Protein AF-A0A060C7J0-F1 (afdb_monomer_lite)

Secondary structure (DSSP, 8-state):
-THHHH-GGG------B-TTTTS--SEEEES-TTT-EEEEEETTEEE-TTSSSB-SB---HHHHHHHHHHTT---HHHHHHHHTTTGGG-

pLDDT: mean 95.89, std 3.68, range [66.94, 98.5]

Structure (mmCIF, N/CA/C/O backbone):
data_AF-A0A060C7J0-F1
#
_entry.id   AF-A0A060C7J0-F1
#
loop_
_atom_site.group_PDB
_atom_site.id
_atom_site.type_symbol
_atom_site.label_atom_id
_atom_site.label_alt_id
_atom_site.label_comp_id
_atom_site.label_asym_id
_atom_site.label_entity_id
_atom_site.label_seq_id
_atom_site.pdbx_PDB_ins_code
_atom_site.Cartn_x
_atom_site.Cartn_y
_atom_site.Cartn_z
_atom_site.occupancy
_atom_site.B_iso_or_equiv
_atom_site.auth_seq_id
_atom_site.auth_comp_id
_atom_site.auth_asym_id
_atom_site.auth_atom_id
_atom_site.pdbx_PDB_model_num
ATOM 1 N N . MET A 1 1 ? 4.826 -0.651 15.238 1.00 66.94 1 MET A N 1
ATOM 2 C CA . MET A 1 1 ? 3.973 -0.231 14.103 1.00 66.94 1 MET A CA 1
ATOM 3 C C . MET A 1 1 ? 3.296 1.084 14.454 1.00 66.94 1 MET A C 1
ATOM 5 O O . MET A 1 1 ? 2.755 1.168 15.550 1.00 66.94 1 MET A O 1
ATOM 9 N N . VAL A 1 2 ? 3.337 2.086 13.569 1.00 87.62 2 VAL A N 1
ATOM 10 C CA . VAL A 1 2 ? 2.816 3.454 13.810 1.00 87.62 2 VAL A CA 1
ATOM 11 C C . VAL A 1 2 ? 1.370 3.453 14.320 1.00 87.62 2 VAL A C 1
ATOM 13 O O . VAL A 1 2 ? 1.046 4.211 15.230 1.00 87.62 2 VAL A O 1
ATOM 16 N N . TYR A 1 3 ? 0.543 2.531 13.823 1.00 93.12 3 TYR A N 1
ATOM 17 C CA . TYR A 1 3 ? -0.830 2.303 14.285 1.00 93.12 3 TYR A CA 1
ATOM 18 C C . TYR A 1 3 ? -0.971 2.196 15.810 1.00 93.12 3 TYR A C 1
ATOM 20 O O . TYR A 1 3 ? -1.832 2.864 16.371 1.00 93.12 3 TYR A O 1
ATOM 28 N N . LYS A 1 4 ? -0.082 1.461 16.499 1.00 92.25 4 LYS A N 1
ATOM 29 C CA . LYS A 1 4 ? -0.148 1.289 17.965 1.00 92.25 4 LYS A CA 1
ATOM 30 C C . LYS A 1 4 ? 0.016 2.605 18.737 1.00 92.25 4 LYS A C 1
ATOM 32 O O . LYS A 1 4 ? -0.439 2.697 19.866 1.00 92.25 4 LYS A O 1
ATOM 37 N N . PHE A 1 5 ? 0.672 3.600 18.139 1.00 95.88 5 PHE A N 1
ATOM 38 C CA . PHE A 1 5 ? 0.947 4.891 18.772 1.00 95.88 5 PHE A CA 1
ATOM 39 C C . PHE A 1 5 ? 0.018 6.008 18.288 1.00 95.88 5 PHE A C 1
ATOM 41 O O . PHE A 1 5 ? -0.272 6.934 19.039 1.00 95.88 5 PHE A O 1
ATOM 48 N N . LYS A 1 6 ? -0.408 5.968 17.020 1.00 95.62 6 LYS A N 1
ATOM 49 C CA . LYS A 1 6 ? -1.191 7.045 16.393 1.00 95.62 6 LYS A CA 1
ATOM 50 C C . LYS A 1 6 ? -2.693 6.757 16.336 1.00 95.62 6 LYS A C 1
ATOM 52 O O . LYS A 1 6 ? -3.463 7.713 16.363 1.00 95.62 6 LYS A O 1
ATOM 57 N N . GLY A 1 7 ? -3.096 5.486 16.284 1.00 96.31 7 GLY A N 1
ATOM 58 C CA . GLY A 1 7 ? -4.479 5.075 16.021 1.00 96.31 7 GLY A CA 1
ATOM 59 C C . GLY A 1 7 ? -4.925 5.348 14.578 1.00 96.31 7 GLY A C 1
ATOM 60 O O . GLY A 1 7 ? -4.233 6.031 13.819 1.00 96.31 7 GLY A O 1
ATOM 61 N N . ALA A 1 8 ? -6.085 4.813 14.184 1.00 97.44 8 ALA A N 1
ATOM 62 C CA . ALA A 1 8 ? -6.600 4.960 12.819 1.00 97.44 8 ALA A CA 1
ATOM 63 C C . ALA A 1 8 ? -6.996 6.397 12.457 1.00 97.44 8 ALA A C 1
ATOM 65 O O . ALA A 1 8 ? -6.879 6.793 11.302 1.00 97.44 8 ALA A O 1
ATOM 66 N N . ASP A 1 9 ? -7.417 7.204 13.433 1.00 97.12 9 ASP A N 1
ATOM 67 C CA . ASP A 1 9 ? -7.818 8.603 13.222 1.00 97.12 9 ASP A CA 1
ATOM 68 C C . ASP A 1 9 ? -6.681 9.521 12.758 1.00 97.12 9 ASP A C 1
ATOM 70 O O . ASP A 1 9 ? -6.933 10.646 12.333 1.00 97.12 9 ASP A O 1
ATOM 74 N N . LYS A 1 10 ? -5.427 9.071 12.874 1.00 96.62 10 LYS A N 1
ATOM 75 C CA . LYS A 1 10 ? -4.229 9.855 12.539 1.00 96.62 10 LYS A CA 1
ATOM 76 C C . LYS A 1 10 ? -3.340 9.160 11.508 1.00 96.62 10 LYS A C 1
ATOM 78 O O . LYS A 1 10 ? -2.167 9.509 11.379 1.00 96.62 10 LYS A O 1
ATOM 83 N N . ILE A 1 11 ? -3.873 8.160 10.807 1.00 97.50 11 ILE A N 1
ATOM 84 C CA . ILE A 1 11 ? -3.181 7.447 9.733 1.00 97.50 11 ILE A CA 1
ATOM 85 C C . ILE A 1 11 ? -4.075 7.443 8.498 1.00 97.50 11 ILE A C 1
ATOM 87 O O . ILE A 1 11 ? -5.135 6.825 8.495 1.00 97.50 11 ILE A O 1
ATOM 91 N N . ALA A 1 12 ? -3.614 8.108 7.442 1.00 98.00 12 ALA A N 1
ATOM 92 C CA . ALA A 1 12 ? -4.194 8.012 6.111 1.00 98.00 12 ALA A CA 1
ATOM 93 C C . ALA A 1 12 ? -3.388 7.005 5.284 1.00 98.00 12 ALA A C 1
ATOM 95 O O . ALA A 1 12 ? -2.171 7.139 5.144 1.00 98.00 12 ALA A O 1
ATOM 96 N N . LEU A 1 13 ? -4.055 5.986 4.746 1.00 97.75 13 LEU A N 1
ATOM 97 C CA . LEU A 1 13 ? -3.437 5.062 3.801 1.00 97.75 13 LEU A CA 1
ATOM 98 C C . LEU A 1 13 ? -3.381 5.725 2.420 1.00 97.75 13 LEU A C 1
ATOM 100 O O . LEU A 1 13 ? -4.391 6.202 1.914 1.00 97.75 13 LEU A O 1
ATOM 104 N N . CYS A 1 14 ? -2.203 5.728 1.799 1.00 96.62 14 CYS A N 1
ATOM 105 C CA . CYS A 1 14 ? -1.992 6.224 0.442 1.00 96.62 14 CYS A CA 1
ATOM 106 C C . CYS A 1 14 ? -1.250 5.161 -0.364 1.00 96.62 14 CYS A C 1
ATOM 108 O O . CYS A 1 14 ? -0.311 4.543 0.138 1.00 96.62 14 CYS A O 1
ATOM 110 N N . THR A 1 15 ? -1.678 4.933 -1.604 1.00 96.75 15 THR A N 1
ATOM 111 C CA . THR A 1 15 ? -1.030 3.959 -2.486 1.00 96.75 15 THR A CA 1
ATOM 112 C C . THR A 1 15 ? 0.346 4.421 -2.942 1.00 96.75 15 THR A C 1
ATOM 114 O O . THR A 1 15 ? 1.196 3.564 -3.167 1.00 96.75 15 THR A O 1
ATOM 117 N N . ASP A 1 16 ? 0.525 5.736 -3.121 1.00 95.12 16 ASP A N 1
ATOM 118 C CA . ASP A 1 16 ? 1.600 6.343 -3.921 1.00 95.12 16 ASP A CA 1
ATOM 119 C C . ASP A 1 16 ? 1.732 5.684 -5.313 1.00 95.12 16 ASP A C 1
ATOM 121 O O . ASP A 1 16 ? 2.816 5.430 -5.844 1.00 95.12 16 ASP A O 1
ATOM 125 N N . ALA A 1 17 ? 0.582 5.281 -5.865 1.00 95.75 17 ALA A N 1
ATOM 126 C CA . ALA A 1 17 ? 0.509 4.499 -7.086 1.00 95.75 17 ALA A CA 1
ATOM 127 C C . ALA A 1 17 ? 0.901 5.327 -8.310 1.00 95.75 17 ALA A C 1
ATOM 129 O O . ALA A 1 17 ? 0.354 6.399 -8.565 1.00 95.75 17 ALA A O 1
ATOM 130 N N . MET A 1 18 ? 1.768 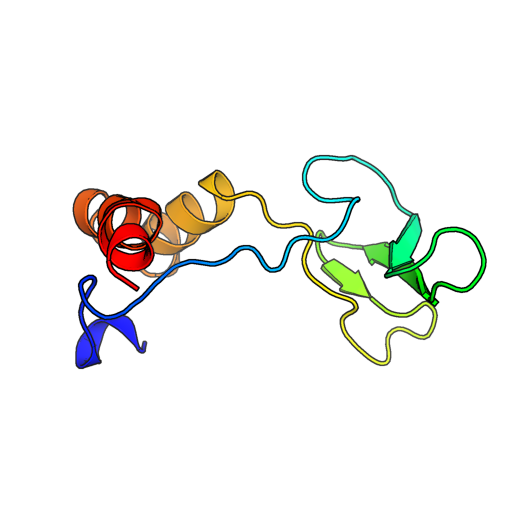4.757 -9.138 1.00 95.31 18 MET A N 1
ATOM 131 C CA . MET A 1 18 ? 2.017 5.242 -10.487 1.00 95.31 18 MET A CA 1
ATOM 132 C C . MET A 1 18 ? 1.110 4.536 -11.510 1.00 95.31 18 MET A C 1
ATOM 134 O O . MET A 1 18 ? 0.432 3.558 -11.194 1.00 95.31 18 MET A O 1
ATOM 138 N N . ARG A 1 19 ? 1.144 4.984 -12.775 1.00 94.81 19 ARG A N 1
ATOM 139 C CA . ARG A 1 19 ? 0.263 4.530 -13.880 1.00 94.81 19 ARG A CA 1
ATOM 140 C C . ARG A 1 19 ? 0.208 3.013 -14.148 1.00 94.81 19 ARG A C 1
ATOM 142 O O . ARG A 1 19 ? -0.610 2.577 -14.945 1.00 94.81 19 ARG A O 1
ATOM 149 N N . SER A 1 20 ? 1.096 2.227 -13.545 1.00 95.94 20 SER A N 1
ATOM 150 C CA . SER A 1 20 ? 1.127 0.764 -13.666 1.00 95.94 20 SER A CA 1
ATOM 151 C C . SER A 1 20 ? 0.436 0.023 -12.522 1.00 95.94 20 SER A C 1
ATOM 153 O O . SER A 1 20 ? 0.445 -1.205 -12.498 1.00 95.94 20 SER A O 1
ATOM 155 N N . ALA A 1 21 ? -0.164 0.732 -11.566 1.00 96.50 21 ALA A N 1
ATOM 156 C CA . ALA A 1 21 ? -0.995 0.093 -10.557 1.00 96.50 21 ALA A CA 1
ATOM 157 C C . ALA A 1 21 ? -2.197 -0.612 -11.204 1.00 96.50 21 ALA A C 1
ATOM 159 O O . ALA A 1 21 ? -2.871 -0.049 -12.064 1.00 96.50 21 ALA A O 1
ATOM 160 N N . GLY A 1 22 ? -2.454 -1.855 -10.790 1.00 94.19 22 GLY A N 1
ATOM 161 C CA . GLY A 1 22 ? -3.546 -2.670 -11.332 1.00 94.19 22 GLY A CA 1
ATOM 162 C C . GLY A 1 22 ? -3.309 -3.226 -12.742 1.00 94.19 22 GLY A C 1
ATOM 163 O O . GLY A 1 22 ? -4.251 -3.732 -13.346 1.00 94.19 22 GLY A O 1
ATOM 164 N N . THR A 1 23 ? -2.084 -3.157 -13.276 1.00 94.44 23 THR A N 1
ATOM 165 C CA . THR A 1 23 ? -1.737 -3.727 -14.589 1.00 94.44 23 THR A CA 1
ATOM 166 C C . THR A 1 23 ? -0.719 -4.866 -14.471 1.00 94.44 23 THR A C 1
ATOM 168 O O . THR A 1 23 ? -0.039 -5.015 -13.459 1.00 94.44 23 THR A O 1
ATOM 171 N N . ASN A 1 24 ? -0.575 -5.654 -15.543 1.00 93.69 24 ASN A N 1
ATOM 172 C CA . ASN A 1 24 ? 0.466 -6.686 -15.680 1.00 93.69 24 ASN A CA 1
ATOM 173 C C . ASN A 1 24 ? 1.719 -6.165 -16.415 1.00 93.69 24 ASN A C 1
ATOM 175 O O . ASN A 1 24 ? 2.484 -6.940 -16.994 1.00 93.69 24 ASN A O 1
ATOM 179 N N . SER A 1 25 ? 1.907 -4.843 -16.467 1.00 94.75 25 SER A N 1
ATOM 180 C CA . SER A 1 25 ? 3.030 -4.230 -17.178 1.00 94.75 25 SER A CA 1
ATOM 181 C C . SER A 1 25 ? 4.354 -4.586 -16.499 1.00 94.75 25 SER A C 1
ATOM 183 O O . SER A 1 25 ? 4.489 -4.438 -15.291 1.00 94.75 25 SER A O 1
ATOM 185 N N . LYS A 1 26 ? 5.362 -4.988 -17.282 1.00 96.25 26 LYS A N 1
ATOM 186 C CA . LYS A 1 26 ? 6.742 -5.206 -16.795 1.00 96.25 26 LYS A CA 1
ATOM 187 C C . LYS A 1 26 ? 7.624 -3.956 -16.885 1.00 96.25 26 LYS A C 1
ATOM 189 O O . LYS A 1 26 ? 8.684 -3.898 -16.271 1.00 96.25 26 LYS A O 1
ATOM 194 N N . TYR A 1 27 ? 7.183 -2.960 -17.649 1.00 96.19 27 TYR A N 1
ATOM 195 C CA . TYR A 1 27 ? 7.885 -1.702 -17.894 1.00 96.19 27 TYR A CA 1
ATOM 196 C C . TYR A 1 27 ? 6.890 -0.549 -17.873 1.00 96.19 27 TYR A C 1
ATOM 198 O O . TYR A 1 27 ? 5.717 -0.733 -18.209 1.00 96.19 27 TYR A O 1
ATOM 206 N N . SER A 1 28 ? 7.354 0.638 -17.493 1.00 96.06 28 SER A N 1
ATOM 207 C CA . SER A 1 28 ? 6.532 1.846 -17.493 1.00 96.06 28 SER A CA 1
ATOM 208 C C . SER A 1 28 ? 7.383 3.113 -17.530 1.00 96.06 28 SER A C 1
ATOM 210 O O . SER A 1 28 ? 8.615 3.055 -17.493 1.00 96.06 28 SER A O 1
ATOM 212 N N . MET A 1 29 ? 6.706 4.258 -17.579 1.00 96.06 29 MET A N 1
ATOM 213 C CA . MET A 1 29 ? 7.305 5.585 -17.462 1.00 96.06 29 MET A CA 1
ATOM 214 C C . MET A 1 29 ? 6.759 6.288 -16.219 1.00 96.06 29 MET A C 1
ATOM 216 O O . MET A 1 29 ? 5.551 6.532 -16.108 1.00 96.06 29 MET A O 1
ATOM 220 N N . LEU A 1 30 ? 7.653 6.618 -15.288 1.00 94.88 30 LEU A N 1
ATOM 221 C CA . LEU A 1 30 ? 7.353 7.456 -14.133 1.00 94.88 30 LEU A CA 1
ATOM 222 C C . LEU A 1 30 ? 7.441 8.934 -14.537 1.00 94.88 30 LEU A C 1
ATOM 224 O O . LEU A 1 30 ? 8.418 9.366 -15.150 1.00 94.88 30 LEU A O 1
ATOM 228 N N . GLY A 1 31 ? 6.414 9.713 -14.196 1.00 93.31 31 GLY A N 1
ATOM 229 C CA . GLY A 1 31 ? 6.286 11.103 -14.634 1.00 93.31 31 GLY A CA 1
ATOM 230 C C . GLY A 1 31 ? 5.802 11.220 -16.084 1.00 93.31 31 GLY A C 1
ATOM 231 O O . GLY A 1 31 ? 4.872 10.517 -16.491 1.00 93.31 31 GLY A O 1
ATOM 232 N N . SER A 1 32 ? 6.400 12.140 -16.846 1.00 94.75 32 SER A N 1
ATOM 233 C CA . SER A 1 32 ? 6.038 12.432 -18.244 1.00 94.75 32 SER A CA 1
ATOM 234 C C . SER A 1 32 ? 6.149 11.199 -19.151 1.00 94.75 32 SER A C 1
ATOM 236 O O . SER A 1 32 ? 7.031 10.366 -18.981 1.00 94.75 32 SER A O 1
ATOM 238 N N . LEU A 1 33 ? 5.286 11.087 -20.163 1.00 93.31 33 LEU A N 1
ATOM 239 C CA . LEU A 1 33 ? 5.407 10.023 -21.170 1.00 93.31 33 LEU A CA 1
ATOM 240 C C . LEU A 1 33 ? 6.574 10.254 -22.143 1.00 93.31 33 LEU A C 1
ATOM 242 O O . LEU A 1 33 ? 7.084 9.291 -22.703 1.00 93.31 33 LEU A O 1
ATOM 246 N N . VAL A 1 34 ? 6.997 11.509 -22.324 1.00 94.25 34 VAL A N 1
ATOM 247 C CA . VAL A 1 34 ? 8.062 11.890 -23.269 1.00 94.25 34 VAL A CA 1
ATOM 248 C C . VAL A 1 34 ? 9.412 11.980 -22.559 1.00 94.25 34 VAL A C 1
ATOM 250 O O . VAL A 1 34 ? 10.385 11.380 -22.999 1.00 94.25 34 VAL A O 1
ATOM 253 N N . ASN A 1 35 ? 9.448 12.678 -21.419 1.00 95.50 35 ASN A N 1
ATOM 254 C CA . ASN A 1 35 ? 10.677 12.980 -20.670 1.00 95.50 35 ASN A CA 1
ATOM 255 C C . ASN A 1 35 ? 10.735 12.273 -19.306 1.00 95.50 35 ASN A C 1
ATOM 257 O O . ASN A 1 35 ? 11.456 12.705 -18.411 1.00 95.50 35 ASN A O 1
ATOM 261 N N . GLY A 1 36 ? 9.900 11.255 -19.092 1.00 94.25 36 GLY A N 1
ATOM 262 C CA . GLY A 1 36 ? 9.844 10.552 -17.814 1.00 94.25 36 GLY A CA 1
ATOM 263 C C . GLY A 1 36 ? 11.016 9.611 -17.586 1.00 94.25 36 GLY A C 1
ATOM 264 O O . GLY A 1 36 ? 11.855 9.365 -18.452 1.00 94.25 36 GLY A O 1
ATOM 265 N N . GLN A 1 37 ? 11.016 9.015 -16.403 1.00 95.75 37 GLN A N 1
ATOM 266 C CA . GLN A 1 37 ? 11.993 8.014 -16.013 1.00 95.75 37 GLN A CA 1
ATOM 267 C C . GLN A 1 37 ? 11.478 6.621 -16.379 1.00 95.75 37 GLN A C 1
ATOM 269 O O . GLN A 1 37 ? 10.383 6.227 -15.975 1.00 95.75 37 GLN A O 1
ATOM 274 N N . LYS A 1 38 ? 12.282 5.846 -17.112 1.00 96.88 38 LYS A N 1
ATOM 275 C CA . LYS A 1 38 ? 11.992 4.426 -17.358 1.00 96.88 38 LYS A CA 1
ATOM 276 C C . LYS A 1 38 ? 12.017 3.669 -16.040 1.00 96.88 38 LYS A C 1
ATOM 278 O O . LYS A 1 38 ? 12.956 3.844 -15.264 1.00 96.88 38 LYS A O 1
ATOM 283 N N . VAL A 1 39 ? 11.035 2.801 -15.834 1.00 97.38 39 VAL A N 1
ATOM 284 C CA . VAL A 1 39 ? 10.949 1.918 -14.669 1.00 97.38 39 VAL A CA 1
ATOM 285 C C . VAL A 1 39 ? 10.682 0.484 -15.102 1.00 97.38 39 VAL A C 1
ATOM 287 O O . VAL A 1 39 ? 10.038 0.237 -16.125 1.00 97.38 39 VAL A O 1
ATOM 290 N N . ILE A 1 40 ? 11.183 -0.456 -14.309 1.00 97.62 40 ILE A N 1
ATOM 291 C CA . ILE A 1 40 ? 10.903 -1.885 -14.435 1.00 97.62 40 ILE A CA 1
ATOM 292 C C . ILE A 1 40 ? 10.001 -2.315 -13.283 1.00 97.62 40 ILE A C 1
ATOM 294 O O . ILE A 1 40 ? 10.096 -1.776 -12.180 1.00 97.62 40 ILE A O 1
ATOM 298 N N . ILE A 1 41 ? 9.125 -3.279 -13.538 1.00 97.44 41 ILE A N 1
ATOM 299 C CA . ILE A 1 41 ? 8.221 -3.843 -12.539 1.00 97.44 41 ILE A C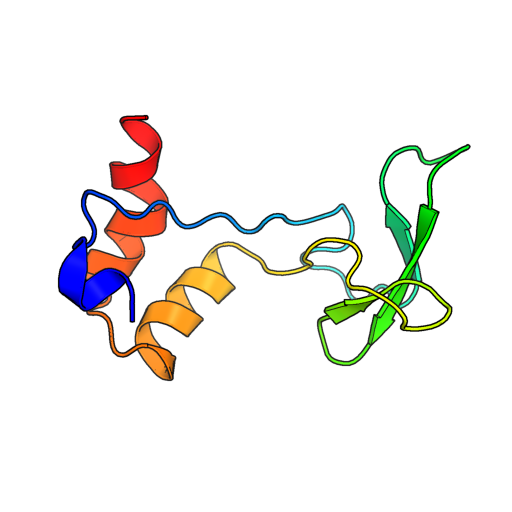A 1
ATOM 300 C C . ILE A 1 41 ? 8.565 -5.314 -12.373 1.00 97.44 41 ILE A C 1
ATOM 302 O O . ILE A 1 41 ? 8.484 -6.100 -13.316 1.00 97.44 41 ILE A O 1
ATOM 306 N N . GLU A 1 42 ? 8.965 -5.666 -11.158 1.00 95.19 42 GLU A N 1
ATOM 307 C CA . GLU A 1 42 ? 9.474 -6.985 -10.799 1.00 95.19 42 GLU A CA 1
ATOM 308 C C . GLU A 1 42 ? 9.018 -7.304 -9.374 1.00 95.19 42 GLU A C 1
ATOM 310 O O . GLU A 1 42 ? 9.103 -6.445 -8.494 1.00 95.19 42 GLU A O 1
ATOM 315 N N . ASP A 1 43 ? 8.484 -8.508 -9.159 1.00 91.88 43 ASP A N 1
ATOM 316 C CA . ASP A 1 43 ? 7.985 -8.988 -7.858 1.00 91.88 43 ASP A CA 1
ATOM 317 C C . ASP A 1 43 ? 6.971 -8.049 -7.183 1.00 91.88 43 ASP A C 1
ATOM 319 O O . ASP A 1 43 ? 6.905 -7.907 -5.963 1.00 91.88 43 ASP A O 1
ATOM 323 N N . GLY A 1 44 ? 6.160 -7.370 -7.998 1.00 91.06 44 GLY A N 1
ATOM 324 C CA . GLY A 1 44 ? 5.155 -6.432 -7.511 1.00 91.06 44 GLY A CA 1
ATOM 325 C C . GLY A 1 44 ? 5.718 -5.085 -7.037 1.00 91.06 44 GLY A C 1
ATOM 326 O O . GLY A 1 44 ? 5.013 -4.373 -6.319 1.00 91.06 44 GLY A O 1
ATOM 327 N N . VAL A 1 45 ? 6.954 -4.743 -7.421 1.00 94.50 45 VAL A N 1
ATOM 328 C CA . VAL A 1 45 ? 7.659 -3.509 -7.042 1.00 94.50 45 VAL A CA 1
ATOM 329 C C . VAL A 1 45 ? 8.134 -2.763 -8.292 1.00 94.50 45 VAL A C 1
ATOM 331 O O . VAL A 1 45 ? 8.776 -3.352 -9.163 1.00 94.50 45 VAL A O 1
ATOM 334 N N . ALA A 1 46 ? 7.860 -1.458 -8.369 1.00 96.81 46 ALA A N 1
ATOM 335 C CA . ALA A 1 46 ? 8.432 -0.587 -9.394 1.00 96.81 46 ALA A CA 1
ATOM 336 C C . ALA A 1 46 ? 9.835 -0.122 -8.975 1.00 96.81 46 ALA A C 1
ATOM 338 O O . ALA A 1 46 ? 10.031 0.415 -7.882 1.00 96.81 46 ALA A O 1
ATOM 339 N N . LYS A 1 47 ? 10.821 -0.333 -9.846 1.00 97.19 47 LYS A N 1
ATOM 340 C CA . LYS A 1 47 ? 12.243 -0.059 -9.602 1.00 97.19 47 LYS A CA 1
ATOM 341 C C . LYS A 1 47 ? 12.828 0.736 -10.770 1.00 97.19 47 LYS A C 1
ATOM 343 O O . LYS A 1 47 ? 12.361 0.627 -11.907 1.00 97.19 47 LYS A O 1
ATOM 348 N N . LEU A 1 48 ? 13.894 1.493 -10.522 1.00 96.75 48 LEU A N 1
ATOM 349 C CA . LEU A 1 48 ? 14.737 1.991 -11.613 1.00 96.75 48 LEU A CA 1
ATOM 350 C C . LEU A 1 48 ? 15.355 0.808 -12.390 1.00 96.75 48 LEU A C 1
ATOM 352 O O . LEU A 1 48 ? 15.526 -0.269 -11.815 1.00 96.75 48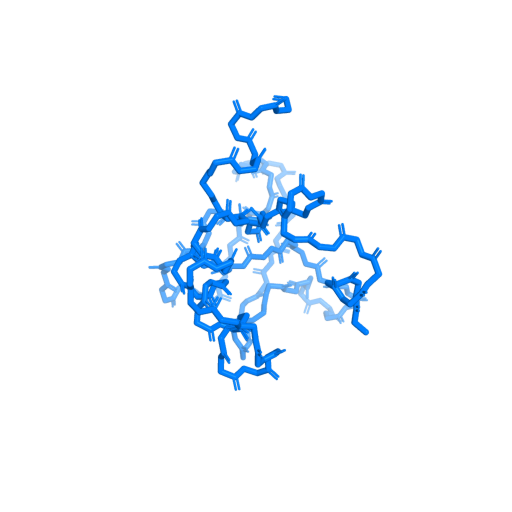 LEU A O 1
ATOM 356 N N . PRO A 1 49 ? 15.731 0.962 -13.676 1.00 96.88 49 PRO A N 1
ATOM 357 C CA . PRO A 1 49 ? 16.219 -0.156 -14.492 1.00 96.88 49 PRO A CA 1
ATOM 358 C C . PRO A 1 49 ? 17.501 -0.800 -13.946 1.00 96.88 49 PRO A C 1
ATOM 360 O O . PRO A 1 49 ? 17.711 -2.003 -14.085 1.00 96.88 49 PRO A O 1
ATOM 363 N N . ASN A 1 50 ? 18.330 -0.004 -13.268 1.00 96.69 50 ASN A N 1
ATOM 364 C CA . ASN A 1 50 ? 19.535 -0.439 -12.562 1.00 96.69 50 ASN A CA 1
ATOM 365 C C . ASN A 1 50 ? 19.258 -0.989 -11.145 1.00 96.69 50 ASN A C 1
ATOM 367 O O . ASN A 1 50 ? 20.201 -1.315 -10.435 1.00 96.69 50 ASN A O 1
ATOM 371 N N . ARG A 1 51 ? 17.988 -1.068 -10.718 1.00 96.00 51 ARG A N 1
ATOM 372 C CA . ARG A 1 51 ? 17.529 -1.544 -9.399 1.00 96.00 51 ARG A CA 1
ATOM 373 C C . ARG A 1 51 ? 18.085 -0.768 -8.198 1.00 96.00 51 ARG A C 1
ATOM 375 O O . ARG A 1 51 ? 17.980 -1.247 -7.075 1.00 96.00 51 ARG A O 1
ATOM 382 N N . SER A 1 52 ? 18.620 0.438 -8.403 1.00 96.31 52 SER A N 1
ATOM 383 C CA . SER A 1 52 ? 19.220 1.219 -7.314 1.00 96.31 52 SER A CA 1
ATOM 384 C C . SER A 1 52 ? 18.193 1.862 -6.380 1.00 96.31 52 SER A C 1
ATOM 386 O O . SER A 1 52 ? 18.535 2.227 -5.261 1.00 96.31 52 SER A O 1
ATOM 388 N N . ALA A 1 53 ? 16.950 2.039 -6.837 1.00 95.62 53 ALA A N 1
ATOM 389 C CA . ALA A 1 53 ? 15.884 2.664 -6.063 1.00 95.62 53 ALA A CA 1
ATOM 390 C C . ALA A 1 53 ? 14.495 2.177 -6.493 1.00 95.62 53 ALA A C 1
ATOM 392 O O . ALA A 1 53 ? 14.303 1.711 -7.625 1.00 95.62 53 ALA A O 1
ATOM 393 N N . PHE A 1 54 ? 13.523 2.342 -5.595 1.00 95.75 54 PHE A N 1
ATOM 394 C CA . PHE A 1 54 ? 12.103 2.232 -5.920 1.00 95.75 54 PHE A CA 1
ATOM 395 C C . PHE A 1 54 ? 11.635 3.458 -6.700 1.00 95.75 54 PHE A C 1
ATOM 397 O O . PHE A 1 54 ? 12.136 4.563 -6.502 1.00 95.75 54 PHE A O 1
ATOM 404 N N . ALA A 1 55 ? 10.679 3.251 -7.599 1.00 93.94 55 ALA A N 1
ATOM 405 C CA . ALA A 1 55 ? 10.234 4.262 -8.549 1.00 93.94 55 ALA A CA 1
ATOM 406 C C . ALA A 1 55 ? 8.709 4.435 -8.492 1.00 93.94 55 ALA A C 1
ATOM 408 O O . ALA A 1 55 ? 8.007 4.270 -9.490 1.00 93.94 55 ALA A O 1
ATOM 409 N N . GLY A 1 56 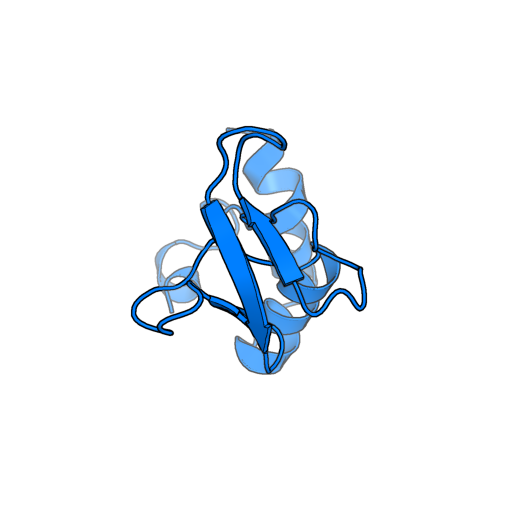? 8.218 4.739 -7.289 1.00 91.19 56 GLY A N 1
ATOM 410 C CA . GLY A 1 56 ? 6.795 4.774 -6.953 1.00 91.19 56 GLY A CA 1
ATOM 411 C C . GLY A 1 56 ? 6.234 3.396 -6.602 1.00 91.19 56 GLY A C 1
ATOM 412 O O . GLY A 1 56 ? 6.947 2.388 -6.571 1.00 91.19 56 GLY A O 1
ATOM 413 N N . SER A 1 57 ? 4.935 3.353 -6.327 1.00 95.44 57 SER A N 1
ATOM 414 C CA . SER A 1 57 ? 4.211 2.127 -5.997 1.00 95.44 57 SER A CA 1
ATOM 415 C C . SER A 1 57 ? 3.344 1.657 -7.162 1.00 95.44 57 SER A C 1
ATOM 417 O O . SER A 1 57 ? 2.978 2.418 -8.057 1.00 95.44 57 SER A O 1
ATOM 419 N N . ILE A 1 58 ? 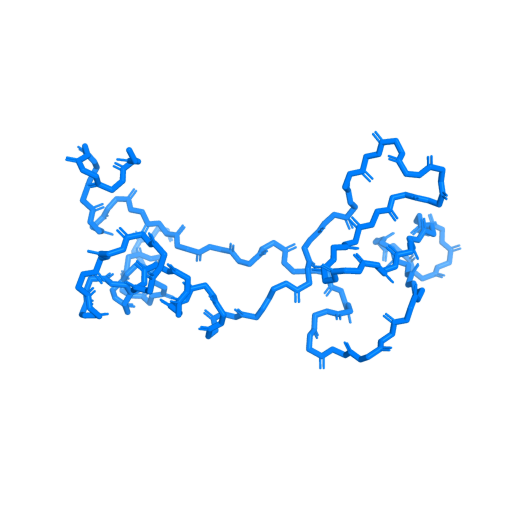2.968 0.382 -7.132 1.00 96.62 58 ILE A N 1
ATOM 420 C CA . ILE A 1 58 ? 1.917 -0.184 -7.993 1.00 96.62 58 ILE A CA 1
ATOM 421 C C . ILE A 1 58 ? 0.781 -0.803 -7.167 1.00 96.62 58 ILE A C 1
ATOM 423 O O . ILE A 1 58 ? -0.023 -1.583 -7.678 1.00 96.62 58 ILE A O 1
ATOM 427 N N . ALA A 1 59 ? 0.735 -0.505 -5.866 1.00 96.88 59 ALA A N 1
ATOM 428 C CA . ALA A 1 59 ? -0.305 -1.000 -4.980 1.00 96.88 59 ALA A CA 1
ATOM 429 C C . ALA A 1 59 ? -1.657 -0.348 -5.293 1.00 96.88 59 ALA A C 1
ATOM 431 O O . ALA A 1 59 ? -1.748 0.842 -5.583 1.00 96.88 59 ALA A O 1
ATOM 432 N N . THR A 1 60 ? -2.722 -1.130 -5.173 1.00 96.88 60 THR A N 1
ATOM 433 C CA . THR A 1 60 ? -4.110 -0.672 -5.259 1.00 96.88 60 THR A CA 1
ATOM 434 C C . THR A 1 60 ? -4.684 -0.486 -3.856 1.00 96.88 60 THR A C 1
ATOM 436 O O . THR A 1 60 ? -4.249 -1.164 -2.925 1.00 96.88 60 THR A O 1
ATOM 439 N N . ALA A 1 61 ? -5.660 0.410 -3.678 1.00 97.88 61 ALA A N 1
ATOM 440 C CA . ALA A 1 61 ? -6.209 0.751 -2.358 1.00 97.88 61 ALA A CA 1
ATOM 441 C C . ALA A 1 61 ? -6.694 -0.479 -1.562 1.00 97.88 61 ALA A C 1
ATOM 443 O O . ALA A 1 61 ? -6.426 -0.605 -0.367 1.00 97.88 61 ALA A O 1
ATOM 444 N N . ASP A 1 62 ? -7.322 -1.441 -2.237 1.00 97.81 62 ASP A N 1
ATOM 445 C CA . ASP A 1 62 ? -7.772 -2.701 -1.646 1.00 97.81 62 ASP A CA 1
ATOM 446 C C . ASP A 1 62 ? -6.604 -3.583 -1.156 1.00 97.81 62 ASP A C 1
ATOM 448 O O . ASP A 1 62 ? -6.719 -4.247 -0.122 1.00 97.81 62 ASP A O 1
ATOM 452 N N . ARG A 1 63 ? -5.441 -3.547 -1.828 1.00 97.44 63 ARG A N 1
ATOM 453 C CA . ARG A 1 63 ? -4.215 -4.211 -1.354 1.00 97.44 63 ARG A CA 1
ATOM 454 C C . ARG A 1 63 ? -3.697 -3.574 -0.064 1.00 97.44 63 ARG A C 1
ATOM 456 O O . ARG A 1 63 ? -3.226 -4.317 0.799 1.00 97.44 63 ARG A O 1
ATOM 463 N N . LEU A 1 64 ? -3.795 -2.250 0.105 1.00 98.06 64 LEU A N 1
ATOM 464 C CA . LEU A 1 64 ? -3.429 -1.610 1.377 1.00 98.06 64 LEU A CA 1
ATOM 465 C C . LEU A 1 64 ? -4.325 -2.107 2.513 1.00 98.06 64 LEU A C 1
ATOM 467 O O . LEU A 1 64 ? -3.801 -2.524 3.543 1.00 98.06 64 LEU A O 1
ATOM 471 N N . VAL A 1 65 ? -5.646 -2.157 2.307 1.00 98.44 65 VAL A N 1
ATOM 472 C CA . VAL A 1 65 ? -6.591 -2.673 3.316 1.00 98.44 65 VAL A CA 1
ATOM 473 C C . VAL A 1 65 ? -6.258 -4.120 3.690 1.00 98.44 65 VAL A C 1
ATOM 475 O O . VAL A 1 65 ? -6.091 -4.421 4.872 1.00 98.44 65 VAL A O 1
ATOM 478 N N . ARG A 1 66 ? -6.067 -5.011 2.705 1.00 98.44 66 ARG A N 1
ATOM 479 C CA . ARG A 1 66 ? -5.686 -6.411 2.973 1.00 98.44 66 ARG A CA 1
ATOM 480 C C . ARG A 1 66 ? -4.352 -6.530 3.707 1.00 98.44 66 ARG A C 1
ATOM 482 O O . ARG A 1 66 ? -4.220 -7.382 4.578 1.00 98.44 66 ARG A O 1
ATOM 489 N N . THR A 1 67 ? -3.381 -5.675 3.392 1.00 97.81 67 THR A N 1
ATOM 490 C CA . THR A 1 67 ? -2.079 -5.663 4.079 1.00 97.81 67 THR A CA 1
ATOM 491 C C . THR A 1 67 ? -2.240 -5.244 5.541 1.00 97.81 67 THR A C 1
ATOM 493 O O . THR A 1 67 ? -1.701 -5.904 6.429 1.00 97.81 67 THR A O 1
ATOM 496 N N . MET A 1 68 ? -3.029 -4.198 5.808 1.00 98.06 68 MET A N 1
ATOM 497 C CA . MET A 1 68 ? -3.287 -3.726 7.171 1.00 98.06 68 MET A CA 1
ATOM 498 C C . MET A 1 68 ? -3.963 -4.789 8.038 1.00 98.06 68 MET A C 1
ATOM 500 O O . MET A 1 68 ? -3.589 -4.955 9.197 1.00 98.06 68 MET A O 1
ATOM 504 N N . VAL A 1 69 ? -4.905 -5.540 7.468 1.00 98.38 69 VAL A N 1
ATOM 505 C CA . VAL A 1 69 ? -5.621 -6.605 8.182 1.00 98.38 69 VAL A CA 1
ATOM 506 C C . VAL A 1 69 ? -4.755 -7.851 8.354 1.00 98.38 69 VAL A C 1
ATOM 508 O O . VAL A 1 69 ? -4.557 -8.313 9.473 1.00 98.38 69 VAL A O 1
ATOM 511 N N . ASN A 1 70 ? -4.199 -8.385 7.266 1.00 98.31 70 ASN A N 1
ATOM 512 C CA . ASN A 1 70 ? -3.597 -9.721 7.277 1.00 98.31 70 ASN A CA 1
ATOM 513 C C . ASN A 1 70 ? -2.153 -9.730 7.788 1.00 98.31 70 ASN A C 1
ATOM 515 O O . ASN A 1 70 ? -1.734 -10.695 8.416 1.00 98.31 70 ASN A O 1
ATOM 519 N N . VAL A 1 71 ? -1.384 -8.675 7.504 1.00 97.19 71 VAL A N 1
ATOM 520 C CA . VAL A 1 71 ? 0.042 -8.599 7.868 1.00 97.19 71 VAL A CA 1
ATOM 521 C C . VAL A 1 71 ? 0.228 -7.781 9.139 1.00 97.19 71 VAL A C 1
ATOM 523 O O . VAL A 1 71 ? 0.988 -8.148 10.028 1.00 97.19 71 VAL A O 1
ATOM 526 N N . ALA A 1 72 ? -0.475 -6.656 9.218 1.00 96.25 72 ALA A N 1
ATOM 527 C CA . ALA A 1 72 ? -0.359 -5.702 10.312 1.00 96.25 72 ALA A CA 1
ATOM 528 C C . ALA A 1 72 ? -1.352 -5.975 11.463 1.00 96.25 72 ALA A C 1
ATOM 530 O O . ALA A 1 72 ? -1.271 -5.316 12.503 1.00 96.25 72 ALA A O 1
ATOM 531 N N . SER A 1 73 ? -2.255 -6.950 11.293 1.00 97.00 73 SER A N 1
ATOM 532 C CA . SER A 1 73 ? -3.239 -7.386 12.295 1.00 97.00 73 SER A CA 1
ATOM 533 C C . SER A 1 73 ? -4.113 -6.249 12.837 1.00 97.00 73 SER A C 1
ATOM 535 O O . SER A 1 73 ? -4.501 -6.247 14.006 1.00 97.00 73 SER A O 1
ATOM 537 N N . VAL A 1 74 ? -4.416 -5.258 11.996 1.00 98.12 74 VAL A N 1
ATOM 538 C CA . VAL A 1 74 ? -5.348 -4.176 12.326 1.00 98.12 74 VAL A CA 1
ATOM 539 C C . VAL A 1 74 ? -6.784 -4.648 12.082 1.00 98.12 74 VAL A C 1
ATOM 541 O O . VAL A 1 74 ? -7.041 -5.253 11.040 1.00 98.12 74 VAL A O 1
ATOM 544 N N . PRO A 1 75 ? -7.742 -4.362 12.986 1.00 98.19 75 PRO A N 1
ATOM 545 C CA . PRO A 1 75 ? -9.149 -4.658 12.740 1.00 98.19 75 PRO A CA 1
ATOM 546 C C . PRO A 1 75 ? -9.630 -4.074 11.407 1.00 98.19 75 PRO A C 1
ATOM 548 O O . PRO A 1 75 ? -9.303 -2.937 11.066 1.00 98.19 75 PRO A O 1
ATOM 551 N N . LEU A 1 76 ? -10.448 -4.827 10.666 1.00 98.50 76 LEU A N 1
ATOM 552 C CA . LEU A 1 76 ? -10.931 -4.411 9.343 1.00 98.50 76 LEU A CA 1
ATOM 553 C C . LEU A 1 76 ? -11.588 -3.025 9.368 1.00 98.50 76 LEU A C 1
ATOM 555 O O . LEU A 1 76 ? -11.314 -2.209 8.493 1.00 98.50 76 LEU A O 1
ATOM 559 N N . ILE A 1 77 ? -12.405 -2.743 10.385 1.00 98.44 77 ILE A N 1
ATOM 560 C CA . ILE A 1 77 ? -13.087 -1.451 10.532 1.00 98.44 77 ILE A CA 1
ATOM 561 C C . ILE A 1 77 ? -12.095 -0.282 10.625 1.00 98.44 77 ILE A C 1
ATOM 563 O O . ILE A 1 77 ? -12.283 0.745 9.977 1.00 98.44 77 ILE A O 1
ATOM 567 N N . GLU A 1 78 ? -10.986 -0.471 11.338 1.00 98.50 78 GLU A N 1
ATOM 568 C CA . GLU A 1 78 ? -9.928 0.528 11.484 1.00 98.50 78 GLU A CA 1
ATOM 569 C C . GLU A 1 78 ? -9.143 0.679 10.174 1.00 98.50 78 GLU A C 1
ATOM 571 O O . GLU A 1 78 ? -8.843 1.794 9.755 1.00 98.50 78 GLU A O 1
ATOM 576 N N . ALA A 1 79 ? -8.862 -0.422 9.469 1.00 98.44 79 ALA A N 1
ATOM 577 C CA . ALA A 1 79 ? -8.225 -0.377 8.151 1.00 98.44 79 ALA A CA 1
ATOM 578 C C . ALA A 1 79 ? -9.081 0.369 7.112 1.00 98.44 79 ALA A C 1
ATOM 580 O O . ALA A 1 79 ? -8.557 1.196 6.363 1.00 98.44 79 ALA A O 1
ATOM 581 N N . VAL A 1 80 ? -10.396 0.127 7.102 1.00 98.50 80 VAL A N 1
ATOM 582 C CA . VAL A 1 80 ? -11.356 0.840 6.245 1.00 98.50 80 VAL A CA 1
ATOM 583 C C . VAL A 1 80 ? -11.419 2.321 6.618 1.00 98.50 80 VAL A C 1
ATOM 585 O O . VAL A 1 80 ? -11.404 3.179 5.735 1.00 98.50 80 VAL A O 1
ATOM 588 N N . LYS A 1 81 ? -11.416 2.651 7.913 1.00 98.44 81 LYS A N 1
ATOM 589 C CA . LYS A 1 81 ? -11.373 4.038 8.388 1.00 98.44 81 LYS A CA 1
ATOM 590 C C . LYS A 1 81 ? -10.121 4.772 7.892 1.00 98.44 81 LYS A C 1
ATOM 592 O O . LYS A 1 81 ? -10.241 5.869 7.349 1.00 98.44 81 LYS A O 1
ATOM 597 N N . MET A 1 82 ? -8.947 4.139 7.983 1.00 98.38 82 MET A N 1
ATOM 598 C CA . MET A 1 82 ? -7.673 4.726 7.543 1.00 98.38 82 MET A CA 1
ATOM 599 C C . MET A 1 82 ? -7.582 4.979 6.024 1.00 98.38 82 MET A C 1
ATOM 601 O O . MET A 1 82 ? -6.810 5.842 5.615 1.00 98.38 82 MET A O 1
ATOM 605 N N . ILE A 1 83 ? -8.334 4.263 5.175 1.00 98.38 83 ILE A N 1
ATOM 606 C CA . ILE A 1 83 ? -8.362 4.494 3.709 1.00 98.38 83 ILE A CA 1
ATOM 607 C C . ILE A 1 83 ? -9.4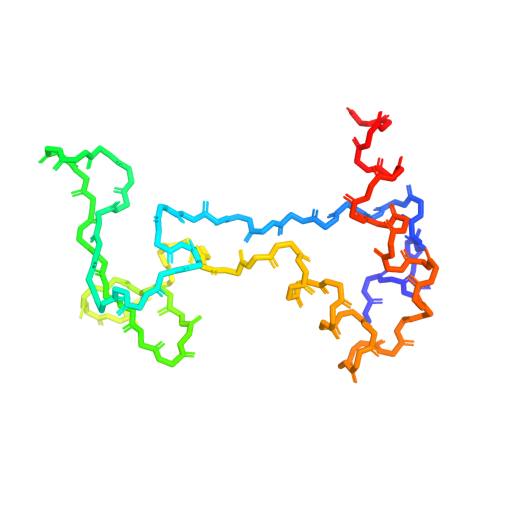99 5.437 3.265 1.00 98.38 83 ILE A C 1
ATOM 609 O O . ILE A 1 83 ? -9.510 5.861 2.115 1.00 98.38 83 ILE A O 1
ATOM 613 N N . SER A 1 84 ? -10.460 5.764 4.141 1.00 98.38 84 SER A N 1
ATOM 614 C CA . SER A 1 84 ? -11.671 6.526 3.781 1.00 98.38 84 SER A CA 1
ATOM 615 C C . SER A 1 84 ? -11.901 7.759 4.666 1.00 98.38 84 SER A C 1
ATOM 617 O O . SER A 1 84 ? -11.554 8.871 4.277 1.00 98.38 84 SER A O 1
ATOM 619 N N . LEU A 1 85 ? -12.457 7.573 5.866 1.00 98.38 85 LEU A N 1
ATOM 620 C CA . LEU A 1 85 ? -12.869 8.652 6.772 1.00 98.38 85 LEU A CA 1
ATOM 621 C C . LEU A 1 85 ? -11.701 9.471 7.329 1.00 98.38 85 LEU A C 1
ATOM 623 O O . LEU A 1 85 ? -11.855 10.660 7.592 1.00 98.38 85 LEU A O 1
ATOM 627 N N . THR A 1 86 ? -10.543 8.850 7.559 1.00 98.12 86 THR A N 1
ATOM 628 C CA . THR A 1 86 ? -9.372 9.583 8.053 1.00 98.12 86 THR A CA 1
ATOM 629 C C . THR A 1 86 ? -8.836 10.565 7.004 1.00 98.12 86 THR A C 1
ATOM 631 O O . THR A 1 86 ? -8.757 11.751 7.323 1.00 98.12 86 THR A O 1
ATOM 634 N N . PRO A 1 87 ? -8.502 10.147 5.761 1.00 97.81 87 PRO A N 1
ATOM 635 C CA . PRO A 1 87 ? -8.036 11.086 4.743 1.00 97.81 87 PRO A CA 1
ATOM 636 C C . PRO A 1 87 ? -9.087 12.122 4.328 1.00 97.81 87 PRO A C 1
ATOM 638 O O . PRO A 1 87 ? -8.702 13.223 3.962 1.00 97.81 87 PRO A O 1
ATOM 641 N N . SER A 1 88 ? -10.394 11.840 4.427 1.00 97.75 88 SER A N 1
ATOM 642 C CA . SER A 1 88 ? -11.438 12.814 4.058 1.00 97.75 88 SER A CA 1
ATOM 643 C C . SER A 1 88 ? -11.528 14.040 4.980 1.00 97.75 88 SER A C 1
ATOM 645 O O . SER A 1 88 ? -12.350 14.921 4.744 1.00 97.75 88 SER A O 1
ATOM 647 N N . ARG A 1 89 ? -10.762 14.067 6.075 1.00 95.75 89 ARG A N 1
ATOM 648 C CA . ARG A 1 89 ? -10.744 15.147 7.073 1.00 95.75 89 ARG A CA 1
ATOM 649 C C . ARG A 1 89 ? -9.457 15.977 7.041 1.00 95.75 89 ARG A C 1
ATOM 651 O O . ARG A 1 89 ? -9.293 16.831 7.913 1.00 95.75 89 ARG A O 1
ATOM 658 N N . ILE A 1 90 ? -8.541 15.665 6.125 1.00 91.50 90 ILE A N 1
ATOM 659 C CA . ILE A 1 90 ? -7.227 16.305 5.975 1.00 91.50 90 ILE A CA 1
ATOM 660 C C . ILE A 1 90 ? -7.270 17.269 4.792 1.00 91.50 90 ILE A C 1
ATOM 662 O O . ILE A 1 90 ? -8.005 16.973 3.824 1.00 91.50 90 ILE A O 1
#

Sequence (90 aa):
MVYKFKGADKIALCTDAMRSAGTNSKYSMLGSLVNGQKVIIEDGVAKLPNRSAFAGSIATADRLVRTMVNVASVPLIEAVKMISLTPSRI

Radius of gyration: 15.17 Å; chains: 1; bounding box: 33×26×42 Å

Foldseek 3Di:
DVCVVQPLLRAADDQQADPCAPHPDQWDFQDDPVPGAIWGADPQFTAHPVRPDGRTHNYDLVNQLCCCCPVVVDPSVSSVCNHPVNVVVD